Protein AF-A0A8T5NJE5-F1 (afdb_monomer_lite)

Radius of gyration: 17.44 Å; chains: 1; bounding box: 40×32×56 Å

Structure (mmCIF, N/CA/C/O backbone):
data_AF-A0A8T5NJE5-F1
#
_entry.id   AF-A0A8T5NJE5-F1
#
loop_
_atom_site.group_PDB
_atom_site.id
_atom_site.type_symbol
_atom_site.label_atom_id
_atom_site.label_alt_id
_atom_site.label_comp_id
_atom_site.label_asym_id
_atom_site.label_entity_id
_atom_site.label_seq_id
_atom_site.pdbx_PDB_ins_code
_atom_site.Cartn_x
_atom_site.Cartn_y
_atom_site.Cartn_z
_atom_site.occupancy
_atom_site.B_iso_or_equiv
_atom_site.auth_seq_id
_atom_site.auth_comp_id
_atom_site.auth_asym_id
_atom_site.auth_atom_id
_atom_site.pdbx_PDB_model_num
ATOM 1 N N . MET A 1 1 ? 8.986 -9.804 -37.892 1.00 60.66 1 MET A N 1
ATOM 2 C CA . MET A 1 1 ? 8.138 -10.144 -36.727 1.00 60.66 1 MET A CA 1
ATOM 3 C C . MET A 1 1 ? 8.388 -9.078 -35.670 1.00 60.66 1 MET A C 1
ATOM 5 O O . MET A 1 1 ? 9.552 -8.782 -35.444 1.00 60.66 1 MET A O 1
ATOM 9 N N . LYS A 1 2 ? 7.357 -8.430 -35.114 1.00 85.12 2 LYS A N 1
ATOM 10 C CA . LYS A 1 2 ? 7.538 -7.421 -34.053 1.00 85.12 2 LYS A CA 1
ATOM 11 C C . LYS A 1 2 ? 7.314 -8.102 -32.705 1.00 85.12 2 LYS A C 1
ATOM 13 O O . LYS A 1 2 ? 6.263 -8.704 -32.514 1.00 85.12 2 LYS A O 1
ATOM 18 N N . ILE A 1 3 ? 8.311 -8.051 -31.827 1.00 95.38 3 ILE A N 1
ATOM 19 C CA . ILE A 1 3 ? 8.238 -8.596 -30.466 1.00 95.38 3 ILE A CA 1
ATOM 20 C C . ILE A 1 3 ? 7.928 -7.442 -29.515 1.00 95.38 3 ILE A C 1
ATOM 22 O O . ILE A 1 3 ? 8.419 -6.329 -29.713 1.00 95.38 3 ILE A O 1
ATOM 26 N N . ALA A 1 4 ? 7.122 -7.716 -28.494 1.00 95.88 4 ALA A N 1
ATOM 27 C CA . ALA A 1 4 ? 6.912 -6.810 -27.378 1.00 95.88 4 ALA A CA 1
ATOM 28 C C . ALA A 1 4 ? 7.098 -7.546 -26.049 1.00 95.88 4 ALA A C 1
ATOM 30 O O . ALA A 1 4 ? 6.777 -8.731 -25.942 1.00 95.88 4 ALA A O 1
ATOM 31 N N . VAL A 1 5 ? 7.595 -6.827 -25.047 1.00 96.06 5 VAL A N 1
ATOM 32 C CA . VAL A 1 5 ? 7.694 -7.274 -23.658 1.00 96.06 5 VAL A CA 1
ATOM 33 C C . VAL A 1 5 ? 6.812 -6.367 -22.811 1.00 96.06 5 VAL A C 1
ATOM 35 O O . VAL A 1 5 ? 6.916 -5.142 -22.875 1.00 96.06 5 VAL A O 1
ATOM 38 N N . VAL A 1 6 ? 5.936 -6.985 -22.023 1.00 95.19 6 VAL A N 1
ATOM 39 C CA . VAL A 1 6 ? 5.091 -6.295 -21.049 1.00 95.19 6 VAL A CA 1
ATOM 40 C C . VAL A 1 6 ? 5.626 -6.629 -19.665 1.00 95.19 6 VAL A C 1
ATOM 42 O O . VAL A 1 6 ? 5.619 -7.791 -19.261 1.00 95.19 6 VAL A O 1
ATOM 45 N N . PHE A 1 7 ? 6.120 -5.620 -18.962 1.00 94.06 7 PHE A N 1
ATOM 46 C CA . PHE A 1 7 ? 6.599 -5.752 -17.597 1.00 94.06 7 PHE A CA 1
ATOM 47 C C . PHE A 1 7 ? 5.465 -5.487 -16.616 1.00 94.06 7 PHE A C 1
ATOM 49 O O . PHE A 1 7 ? 4.721 -4.522 -16.776 1.00 94.06 7 PHE A O 1
ATOM 56 N N . ASP A 1 8 ? 5.373 -6.298 -15.568 1.00 91.00 8 ASP A N 1
ATOM 57 C CA . ASP A 1 8 ? 4.693 -5.852 -14.355 1.00 91.00 8 ASP A CA 1
ATOM 58 C C . ASP A 1 8 ? 5.542 -4.765 -13.665 1.00 91.00 8 ASP A C 1
ATOM 60 O O . ASP A 1 8 ? 6.769 -4.734 -13.784 1.00 91.00 8 ASP A O 1
ATOM 64 N N . SER A 1 9 ? 4.906 -3.855 -12.937 1.00 88.06 9 SER A N 1
ATOM 65 C CA . SER A 1 9 ? 5.609 -2.833 -12.157 1.00 88.06 9 SER A CA 1
ATOM 66 C C . SER A 1 9 ? 6.235 -3.447 -10.899 1.00 88.06 9 SER A C 1
ATOM 68 O O . SER A 1 9 ? 7.463 -3.485 -10.734 1.00 88.06 9 SER A O 1
ATOM 70 N N . ALA A 1 10 ? 5.392 -3.972 -10.008 1.00 86.69 10 ALA A N 1
ATOM 71 C CA . ALA A 1 10 ? 5.797 -4.435 -8.689 1.00 86.69 10 ALA A CA 1
ATOM 72 C C . ALA A 1 10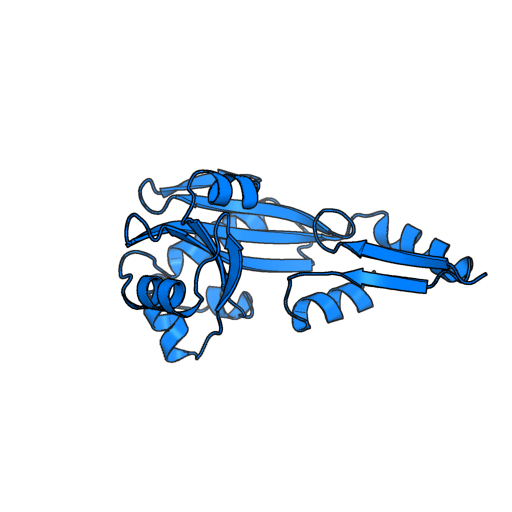 ? 6.471 -5.811 -8.759 1.00 86.69 10 ALA A C 1
ATOM 74 O O . ALA A 1 10 ? 5.957 -6.752 -9.342 1.00 86.69 10 ALA A O 1
ATOM 75 N N . GLY A 1 11 ? 7.638 -5.960 -8.135 1.00 85.06 11 GLY A N 1
ATOM 76 C CA . GLY A 1 11 ? 8.370 -7.231 -8.106 1.00 85.06 11 GLY A CA 1
ATOM 77 C C . GLY A 1 11 ? 9.134 -7.565 -9.391 1.00 85.06 11 GLY A C 1
ATOM 78 O O . GLY A 1 11 ? 9.978 -8.457 -9.349 1.00 85.06 11 GLY A O 1
ATOM 79 N N . THR A 1 12 ? 8.916 -6.823 -10.483 1.00 90.88 12 THR A N 1
ATOM 80 C CA . THR A 1 12 ? 9.663 -6.986 -11.742 1.00 90.88 12 THR A CA 1
ATOM 81 C C . THR A 1 12 ? 10.564 -5.781 -12.020 1.00 90.88 12 THR A C 1
ATOM 83 O O . THR A 1 12 ? 11.785 -5.924 -12.017 1.00 90.88 12 THR A O 1
ATOM 86 N N . LEU A 1 13 ? 10.001 -4.578 -12.195 1.00 92.12 13 LEU A N 1
ATOM 87 C CA . LEU A 1 13 ? 10.788 -3.344 -12.368 1.00 92.12 13 LEU A CA 1
ATOM 88 C C . LEU A 1 13 ? 11.180 -2.722 -11.025 1.00 92.12 13 LEU A C 1
ATOM 90 O O . LEU A 1 13 ? 12.270 -2.154 -10.887 1.00 92.12 13 LEU A O 1
ATOM 94 N N . LEU A 1 14 ? 10.300 -2.865 -10.031 1.00 90.31 14 LEU A N 1
ATOM 95 C CA . LEU A 1 14 ? 10.451 -2.317 -8.691 1.00 90.31 14 LEU A CA 1
ATOM 96 C C . LEU A 1 14 ? 10.646 -3.418 -7.646 1.00 90.31 14 LEU A C 1
ATOM 98 O O . LEU A 1 14 ? 9.821 -4.321 -7.499 1.00 90.31 14 LEU A O 1
ATOM 102 N N . ARG A 1 15 ? 11.696 -3.298 -6.834 1.00 91.25 15 ARG A N 1
ATOM 103 C CA . ARG A 1 15 ? 11.810 -4.033 -5.576 1.00 91.25 15 ARG A CA 1
ATOM 104 C C . ARG A 1 15 ? 10.917 -3.354 -4.548 1.00 91.25 15 ARG A C 1
ATOM 106 O O . ARG A 1 15 ? 11.168 -2.211 -4.165 1.00 91.25 15 ARG A O 1
ATOM 113 N N . MET A 1 16 ? 9.913 -4.083 -4.083 1.00 91.00 16 MET A N 1
ATOM 114 C CA . MET A 1 16 ? 8.944 -3.582 -3.115 1.00 91.00 16 MET A CA 1
ATOM 115 C C . MET A 1 16 ? 9.370 -3.933 -1.691 1.00 91.00 16 MET A C 1
ATOM 117 O O . MET A 1 16 ? 9.830 -5.042 -1.433 1.00 91.00 16 MET A O 1
ATOM 121 N N . HIS A 1 17 ? 9.169 -3.004 -0.768 1.00 94.06 17 HIS A N 1
ATOM 122 C CA . HIS A 1 17 ? 9.266 -3.216 0.666 1.00 94.06 17 HIS A CA 1
ATOM 123 C C . HIS A 1 17 ? 7.972 -2.727 1.311 1.00 94.06 17 HIS A C 1
ATOM 125 O O . HIS A 1 17 ? 7.585 -1.571 1.141 1.00 94.06 17 HIS A O 1
ATOM 131 N N . ARG A 1 18 ? 7.280 -3.622 2.013 1.00 94.94 18 ARG A N 1
ATOM 132 C CA . ARG A 1 18 ? 5.956 -3.353 2.577 1.00 94.94 18 ARG A CA 1
ATOM 133 C C . ARG A 1 18 ? 5.986 -3.514 4.079 1.00 94.94 18 ARG A C 1
ATOM 135 O O . ARG A 1 18 ? 6.497 -4.519 4.560 1.00 94.94 18 ARG A O 1
ATOM 142 N N . VAL A 1 19 ? 5.409 -2.562 4.793 1.00 97.62 19 VAL A N 1
ATOM 143 C CA . VAL A 1 19 ? 5.224 -2.647 6.240 1.00 97.62 19 VAL A CA 1
ATOM 144 C C . VAL A 1 19 ? 3.746 -2.478 6.532 1.00 97.62 19 VAL A C 1
ATOM 146 O O . VAL A 1 19 ? 3.137 -1.516 6.063 1.00 97.62 19 VAL A O 1
ATOM 149 N N . ALA A 1 20 ? 3.181 -3.407 7.293 1.00 98.12 20 ALA A N 1
ATOM 150 C CA . ALA A 1 20 ? 1.841 -3.281 7.843 1.00 98.12 20 ALA A CA 1
ATOM 151 C C . ALA A 1 20 ? 1.912 -3.085 9.358 1.00 98.12 20 ALA A C 1
ATOM 153 O O . ALA A 1 20 ? 2.839 -3.578 9.998 1.00 98.12 20 ALA A O 1
ATOM 154 N N . LYS A 1 21 ? 0.936 -2.384 9.926 1.00 98.31 21 LYS A N 1
ATOM 155 C CA . LYS A 1 21 ? 0.726 -2.292 11.372 1.00 98.31 21 LYS A CA 1
ATOM 156 C C . LYS A 1 21 ? -0.625 -2.906 11.695 1.00 98.31 21 LYS A C 1
ATOM 158 O O . LYS A 1 21 ? -1.616 -2.546 11.061 1.00 98.31 21 LYS A O 1
ATOM 163 N N . ASP A 1 22 ? -0.641 -3.835 12.641 1.00 97.62 22 ASP A N 1
ATOM 164 C CA . ASP A 1 22 ? -1.869 -4.376 13.215 1.00 97.62 22 ASP A CA 1
ATOM 165 C C . ASP A 1 22 ? -2.505 -3.305 14.103 1.00 97.62 22 ASP A C 1
ATOM 167 O O . ASP A 1 22 ? -1.882 -2.826 15.051 1.00 97.62 22 ASP A O 1
ATOM 171 N N . ILE A 1 23 ? -3.727 -2.890 13.779 1.00 97.69 23 ILE A N 1
ATOM 172 C CA . ILE A 1 23 ? -4.397 -1.799 14.497 1.00 97.69 23 ILE A CA 1
ATOM 173 C C . ILE A 1 23 ? -4.768 -2.211 15.921 1.00 97.69 23 ILE A C 1
ATOM 175 O O . ILE A 1 23 ? -4.757 -1.383 16.829 1.00 97.69 23 ILE A O 1
ATOM 179 N N . LYS A 1 24 ? -5.041 -3.498 16.147 1.00 95.12 24 LYS A N 1
ATOM 180 C CA . LYS A 1 24 ? -5.461 -3.991 17.456 1.00 95.12 24 LYS A CA 1
ATOM 181 C C . LYS A 1 24 ? -4.281 -4.162 18.405 1.00 95.12 24 LYS A C 1
ATOM 183 O O . LYS A 1 24 ? -4.411 -3.859 19.589 1.00 95.12 24 LYS A O 1
ATOM 188 N N . THR A 1 25 ? -3.158 -4.690 17.918 1.00 96.81 25 THR A N 1
ATOM 189 C CA . THR A 1 25 ? -1.987 -4.978 18.768 1.00 96.81 25 THR A CA 1
ATOM 190 C C . THR A 1 25 ? -0.925 -3.882 18.728 1.00 96.81 25 THR A C 1
ATOM 192 O O . THR A 1 25 ? -0.099 -3.801 19.634 1.00 96.81 25 THR A O 1
ATOM 195 N N . GLY A 1 26 ? -0.928 -3.038 17.694 1.00 96.75 26 GLY A N 1
ATOM 196 C CA . GLY A 1 26 ? 0.129 -2.066 17.422 1.00 96.75 26 GLY A CA 1
ATOM 197 C C . GLY A 1 26 ? 1.410 -2.684 16.850 1.00 96.75 26 GLY A C 1
ATOM 198 O O . GLY A 1 26 ? 2.388 -1.964 16.643 1.00 96.75 26 GLY A O 1
ATOM 199 N N . GLU A 1 27 ? 1.436 -3.995 16.594 1.00 97.88 27 GLU A N 1
ATOM 200 C CA . GLU A 1 27 ? 2.616 -4.691 16.082 1.00 97.88 27 GLU A CA 1
ATOM 201 C C . GLU A 1 27 ? 2.876 -4.378 14.606 1.00 97.88 27 GLU A C 1
ATOM 203 O O . GLU A 1 27 ? 1.957 -4.276 13.790 1.00 97.88 27 GLU A O 1
ATOM 208 N N . PHE A 1 28 ? 4.157 -4.284 14.246 1.00 98.00 28 PHE A N 1
ATOM 209 C CA . PHE A 1 28 ? 4.591 -4.076 12.868 1.00 98.00 28 PHE A CA 1
ATOM 210 C C . PHE A 1 28 ? 4.955 -5.402 12.209 1.00 98.00 28 PHE A C 1
ATOM 212 O O . PHE A 1 28 ? 5.799 -6.153 12.700 1.00 98.00 28 PHE A O 1
ATOM 219 N N . LEU A 1 29 ? 4.377 -5.638 11.039 1.00 97.19 29 LEU A N 1
ATOM 220 C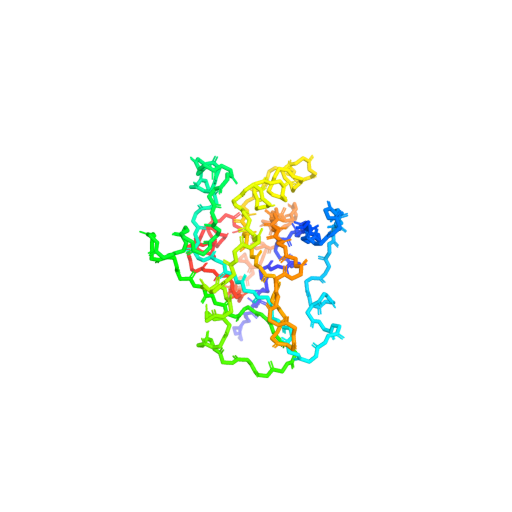 CA . LEU A 1 29 ? 4.709 -6.738 10.152 1.00 97.19 29 LEU A CA 1
ATOM 221 C C . LEU A 1 29 ? 5.596 -6.209 9.025 1.00 97.19 29 LEU A C 1
ATOM 223 O O . LEU A 1 29 ? 5.191 -5.342 8.247 1.00 97.19 29 LEU A O 1
ATOM 227 N N . ASP A 1 30 ? 6.815 -6.732 8.939 1.00 95.62 30 ASP A N 1
ATOM 228 C CA . ASP A 1 30 ? 7.822 -6.289 7.979 1.00 95.62 30 ASP A CA 1
ATOM 229 C C . ASP A 1 30 ? 7.863 -7.164 6.727 1.00 95.62 30 ASP A C 1
ATOM 231 O O . ASP A 1 30 ? 7.736 -8.384 6.798 1.00 95.62 30 ASP A O 1
ATOM 235 N N . ASN A 1 31 ? 8.103 -6.529 5.581 1.00 92.44 31 ASN A N 1
ATOM 236 C CA . ASN A 1 31 ? 8.199 -7.161 4.268 1.00 92.44 31 ASN A CA 1
ATOM 237 C C . ASN A 1 31 ? 6.998 -8.057 3.914 1.00 92.44 31 ASN A C 1
ATOM 239 O O . ASN A 1 31 ? 7.154 -9.144 3.357 1.00 92.44 31 ASN A O 1
ATOM 243 N N . VAL A 1 32 ? 5.795 -7.585 4.242 1.00 93.56 32 VAL A N 1
ATOM 244 C CA . VAL A 1 32 ? 4.562 -8.358 4.072 1.00 93.56 32 VAL A CA 1
ATOM 245 C C . VAL A 1 32 ? 4.188 -8.570 2.609 1.00 93.56 32 VAL A C 1
ATOM 247 O O . VAL A 1 32 ? 4.312 -7.681 1.760 1.00 93.56 32 VAL A O 1
ATOM 250 N N . VAL A 1 33 ? 3.624 -9.743 2.336 1.00 90.94 33 VAL A N 1
ATOM 251 C CA . VAL A 1 33 ? 2.910 -10.029 1.095 1.00 90.94 33 VAL A CA 1
ATOM 252 C C . VAL A 1 33 ? 1.442 -9.653 1.313 1.00 90.94 33 VAL A C 1
ATOM 254 O O . VAL A 1 33 ? 0.713 -10.323 2.040 1.00 90.94 33 VAL A O 1
ATOM 257 N N . SER A 1 34 ? 0.989 -8.547 0.718 1.00 88.19 34 SER A N 1
ATOM 258 C CA . SER A 1 34 ? -0.367 -8.022 0.955 1.00 88.19 34 SER A CA 1
ATOM 259 C C . SER A 1 34 ? -1.470 -9.008 0.559 1.00 88.19 34 SER A C 1
ATOM 261 O O . SER A 1 34 ? -2.498 -9.075 1.229 1.00 88.19 34 SER A O 1
ATOM 263 N N . THR A 1 35 ? -1.243 -9.819 -0.477 1.00 88.81 35 THR A N 1
ATOM 264 C CA . THR A 1 35 ? -2.173 -10.875 -0.901 1.00 88.81 35 THR A CA 1
ATOM 265 C C . THR A 1 35 ? -2.292 -12.006 0.117 1.00 88.81 35 THR A C 1
ATOM 267 O O . THR A 1 35 ? -3.362 -12.597 0.215 1.00 88.81 35 THR A O 1
ATOM 270 N N . GLU A 1 36 ? -1.262 -12.282 0.922 1.00 91.44 36 GLU A N 1
ATOM 271 C CA . GLU A 1 36 ? -1.370 -13.238 2.030 1.00 91.44 36 GLU A CA 1
ATOM 272 C C . GLU A 1 36 ? -2.235 -12.674 3.154 1.00 91.44 36 GLU A C 1
ATOM 274 O O . GLU A 1 36 ? -3.089 -13.385 3.676 1.00 91.44 36 GLU A O 1
ATOM 279 N N . LEU A 1 37 ? -2.071 -11.390 3.501 1.00 90.56 37 LEU A N 1
ATOM 280 C CA . LEU A 1 37 ? -2.899 -10.743 4.524 1.00 90.56 37 LEU A CA 1
ATOM 281 C C . LEU A 1 37 ? -4.378 -10.727 4.121 1.00 90.56 37 LEU A C 1
ATOM 283 O O . LEU A 1 37 ? -5.236 -11.106 4.916 1.00 90.56 37 LEU A O 1
ATOM 287 N N . VAL A 1 38 ? -4.662 -10.354 2.872 1.00 92.69 38 VAL A N 1
ATOM 288 C CA . VAL A 1 38 ? -6.016 -10.353 2.304 1.00 92.69 38 VAL A CA 1
ATOM 289 C C . VAL A 1 38 ? -6.556 -11.778 2.124 1.00 92.69 38 VAL A C 1
ATOM 291 O O . VAL A 1 38 ? -7.732 -12.030 2.358 1.00 92.69 38 VAL A O 1
ATOM 294 N N . GLY A 1 39 ? -5.708 -12.741 1.759 1.00 91.00 39 GLY A N 1
ATOM 295 C CA . GLY A 1 39 ? -6.108 -14.121 1.474 1.00 91.00 39 GLY A CA 1
ATOM 296 C C . GLY A 1 39 ? -6.570 -14.930 2.691 1.00 91.00 39 GLY A C 1
ATOM 297 O O . GLY A 1 39 ? -7.252 -15.946 2.516 1.00 91.00 39 GLY A O 1
ATOM 298 N N . LYS A 1 40 ? -6.251 -14.477 3.915 1.00 89.50 40 LYS A N 1
ATOM 299 C CA . LYS A 1 40 ? -6.622 -15.150 5.175 1.00 89.50 40 LYS A CA 1
ATOM 300 C C . LYS A 1 40 ? -8.132 -15.333 5.341 1.00 89.50 40 LYS A C 1
ATOM 302 O O . LYS A 1 40 ? -8.547 -16.317 5.951 1.00 89.50 40 LYS A O 1
ATOM 307 N N . LYS A 1 41 ? -8.948 -14.421 4.805 1.00 90.50 41 LYS A N 1
ATOM 308 C CA . LYS A 1 41 ? -10.414 -14.459 4.912 1.00 90.50 41 LYS A CA 1
ATOM 309 C C . LYS A 1 41 ? -11.083 -14.105 3.578 1.00 90.50 41 LYS A C 1
ATOM 311 O O . LYS A 1 41 ? -10.490 -13.398 2.766 1.00 90.50 41 LYS A O 1
ATOM 316 N N . PRO A 1 42 ? -12.300 -14.610 3.311 1.00 88.62 42 PRO A N 1
ATOM 317 C CA . PRO A 1 42 ? -12.985 -14.384 2.039 1.00 88.62 42 PRO A CA 1
ATOM 318 C C . PRO A 1 42 ? -13.360 -12.918 1.790 1.00 88.62 42 PRO A C 1
ATOM 320 O O . PRO A 1 42 ? -13.301 -12.498 0.633 1.00 88.62 42 PRO A O 1
ATOM 323 N N . TYR A 1 43 ? -13.700 -12.159 2.835 1.00 94.00 43 TYR A N 1
ATOM 324 C CA . TYR A 1 43 ? -14.203 -10.784 2.726 1.00 94.00 43 TYR A CA 1
ATOM 325 C C . TYR A 1 43 ? -13.212 -9.720 3.216 1.00 94.00 43 TYR A C 1
ATOM 327 O O . TYR A 1 43 ? -13.603 -8.621 3.614 1.00 94.00 43 TYR A O 1
ATOM 335 N N . CYS A 1 44 ? -11.915 -10.032 3.138 1.00 95.31 44 CYS A N 1
ATOM 336 C CA . CYS A 1 44 ? -10.869 -9.029 3.267 1.00 95.31 44 CYS A CA 1
ATOM 337 C C . CYS A 1 44 ? -10.564 -8.368 1.918 1.00 95.31 44 CYS A C 1
ATOM 339 O O . CYS A 1 44 ? -10.566 -9.023 0.868 1.00 95.31 44 CYS A O 1
ATOM 341 N N . ALA A 1 45 ? -10.228 -7.081 1.966 1.00 95.38 45 ALA A N 1
ATOM 342 C CA . ALA A 1 45 ? -9.753 -6.313 0.819 1.00 95.38 45 ALA A CA 1
ATOM 343 C C . ALA A 1 45 ? -8.581 -5.410 1.202 1.00 95.38 45 ALA A C 1
ATOM 345 O O . ALA A 1 45 ? -8.551 -4.843 2.292 1.00 95.38 45 ALA A O 1
ATOM 346 N N . LEU A 1 46 ? -7.648 -5.237 0.267 1.00 95.00 46 LEU A N 1
ATOM 347 C CA . LEU A 1 46 ? -6.689 -4.143 0.276 1.00 95.00 46 LEU A CA 1
ATOM 348 C C . LEU A 1 46 ? -7.306 -2.940 -0.435 1.00 95.00 46 LEU A C 1
ATOM 350 O O . LEU A 1 46 ? -7.615 -2.997 -1.625 1.00 95.00 46 LEU A O 1
ATOM 354 N N . MET A 1 47 ? -7.409 -1.845 0.299 1.00 93.38 47 MET A N 1
ATOM 355 C CA . MET A 1 47 ? -7.920 -0.563 -0.154 1.00 93.38 47 MET A CA 1
ATOM 356 C C . MET A 1 47 ? -6.743 0.392 -0.335 1.00 93.38 47 MET A C 1
ATOM 358 O O . MET A 1 47 ? -6.028 0.674 0.625 1.00 93.38 47 MET A O 1
ATOM 362 N N . VAL A 1 48 ? -6.515 0.882 -1.552 1.00 89.75 48 VAL A N 1
ATOM 363 C CA . VAL A 1 48 ? -5.418 1.816 -1.854 1.00 89.75 48 VAL A CA 1
ATOM 364 C C . VAL A 1 48 ? -5.963 3.232 -1.921 1.00 89.75 48 VAL A C 1
ATOM 366 O O . VAL A 1 48 ? -6.955 3.488 -2.601 1.00 89.75 48 VAL A O 1
ATOM 369 N N . MET A 1 49 ? -5.313 4.154 -1.210 1.00 88.88 49 MET A N 1
ATOM 370 C CA . MET A 1 49 ? -5.689 5.566 -1.211 1.00 88.88 49 MET A CA 1
ATOM 371 C C . MET A 1 49 ? -4.969 6.296 -2.344 1.00 88.88 49 MET A C 1
ATOM 373 O O . MET A 1 49 ? -3.736 6.322 -2.389 1.00 88.88 49 MET A O 1
ATOM 377 N N . GLN A 1 50 ? -5.728 6.949 -3.223 1.00 85.50 50 GLN A N 1
ATOM 378 C CA . GLN A 1 50 ? -5.191 7.710 -4.350 1.00 85.50 50 GLN A CA 1
ATOM 379 C C . GLN A 1 50 ? -4.738 9.105 -3.899 1.00 85.50 50 GLN A C 1
ATOM 381 O O . GLN A 1 50 ? -5.350 10.131 -4.199 1.00 85.50 50 GLN A O 1
ATOM 386 N N . VAL A 1 51 ? -3.652 9.145 -3.124 1.00 85.00 51 VAL A N 1
ATOM 387 C CA . VAL A 1 51 ? -3.140 10.362 -2.488 1.00 85.00 51 VAL A CA 1
ATOM 388 C C . VAL A 1 51 ? -1.630 10.491 -2.649 1.00 85.00 51 VAL A C 1
ATOM 390 O O . VAL A 1 51 ? -0.887 9.513 -2.654 1.00 85.00 51 VAL A O 1
ATOM 393 N N . ASP A 1 52 ? -1.163 11.733 -2.757 1.00 82.12 52 ASP A N 1
ATOM 394 C CA . ASP A 1 52 ? 0.257 12.028 -2.618 1.00 82.12 52 ASP A CA 1
ATOM 395 C C . ASP A 1 52 ? 0.679 11.807 -1.161 1.00 82.12 52 ASP A C 1
ATOM 397 O O . ASP A 1 52 ? 0.228 12.516 -0.256 1.00 82.12 52 ASP A O 1
ATOM 401 N N . SER A 1 53 ? 1.555 10.825 -0.943 1.00 79.31 53 SER A N 1
ATOM 402 C CA . SER A 1 53 ? 2.055 10.461 0.383 1.00 79.31 53 SER A CA 1
ATOM 403 C C . SER A 1 53 ? 2.688 11.635 1.147 1.00 79.31 53 SER A C 1
ATOM 405 O O . SER A 1 53 ? 2.653 11.648 2.375 1.00 79.31 53 SER A O 1
ATOM 407 N N . THR A 1 54 ? 3.206 12.666 0.468 1.00 81.06 54 THR A N 1
ATOM 408 C CA . THR A 1 54 ? 3.755 13.862 1.132 1.00 81.06 54 THR A CA 1
ATOM 409 C C . THR A 1 54 ? 2.695 14.639 1.915 1.00 81.06 54 THR A C 1
ATOM 411 O O . THR A 1 54 ? 2.996 15.168 2.985 1.00 81.06 54 THR A O 1
ATOM 414 N N . ARG A 1 55 ? 1.435 14.633 1.456 1.00 85.31 55 ARG A N 1
ATOM 415 C CA . ARG A 1 55 ? 0.314 15.288 2.150 1.00 85.31 55 ARG A CA 1
ATOM 416 C C . ARG A 1 55 ? 0.019 14.628 3.492 1.00 85.31 55 ARG A C 1
ATOM 418 O O . ARG A 1 55 ? -0.282 15.326 4.454 1.00 85.31 55 ARG A O 1
ATOM 425 N N . LEU A 1 56 ? 0.164 13.305 3.568 1.00 88.94 56 LEU A N 1
ATOM 426 C CA . LEU A 1 56 ? -0.124 12.527 4.777 1.00 88.94 56 LEU A CA 1
ATOM 427 C C . LEU A 1 56 ? 0.820 12.881 5.924 1.00 88.94 56 LEU A C 1
ATOM 429 O O . LEU A 1 56 ? 0.401 12.941 7.073 1.00 88.94 56 LEU A O 1
ATOM 433 N N . VAL A 1 57 ? 2.085 13.178 5.614 1.00 87.06 57 VAL A N 1
ATOM 434 C CA . VAL A 1 57 ? 3.094 13.558 6.618 1.00 87.06 57 VAL A CA 1
ATOM 435 C C . VAL A 1 57 ? 2.740 14.880 7.306 1.00 87.06 57 VAL A C 1
ATOM 437 O O . VAL A 1 57 ? 3.082 15.077 8.465 1.00 87.06 57 VAL A O 1
ATOM 440 N N . SER A 1 58 ? 2.047 15.782 6.605 1.00 88.06 58 SER A N 1
ATOM 441 C CA . SER A 1 58 ? 1.659 17.098 7.133 1.00 88.06 58 SER A CA 1
ATOM 442 C C . SER A 1 58 ? 0.338 17.107 7.909 1.00 88.06 58 SER A C 1
ATOM 444 O O . SER A 1 58 ? -0.020 18.127 8.496 1.00 88.06 58 SER A O 1
ATOM 446 N N . CYS A 1 59 ? -0.411 16.002 7.898 1.00 94.00 59 CYS A N 1
ATOM 447 C CA . CYS A 1 59 ? -1.705 15.923 8.566 1.00 94.00 59 CYS A CA 1
ATOM 448 C C . CYS A 1 59 ? -1.558 15.742 10.089 1.00 94.00 59 CYS A C 1
ATOM 450 O O . CYS A 1 59 ? -0.605 15.093 10.531 1.00 94.00 59 CYS A O 1
ATOM 452 N N . PRO A 1 60 ? -2.510 16.261 10.895 1.00 96.38 60 PRO A N 1
ATOM 453 C CA . PRO A 1 60 ? -2.528 16.028 12.337 1.00 96.38 60 PRO A CA 1
ATOM 454 C C . PRO A 1 60 ? -2.541 14.520 12.649 1.00 96.38 60 PRO A C 1
ATOM 456 O O . PRO A 1 60 ? -3.383 13.815 12.085 1.00 96.38 60 PRO A O 1
ATOM 459 N N . PRO A 1 61 ? -1.641 14.004 13.508 1.00 96.81 61 PRO A N 1
ATOM 460 C CA . PRO A 1 61 ? -1.536 12.566 13.777 1.00 96.81 61 PRO A CA 1
ATOM 461 C C . PRO A 1 61 ? -2.802 11.953 14.400 1.00 96.81 61 PRO A C 1
ATOM 463 O O . PRO A 1 61 ? -3.104 10.785 14.172 1.00 96.81 61 PRO A O 1
ATOM 466 N N . ASP A 1 62 ? -3.562 12.743 15.154 1.00 96.62 62 ASP A N 1
ATOM 467 C CA . ASP A 1 62 ? -4.825 12.378 15.805 1.00 96.62 62 ASP A CA 1
ATOM 468 C C . ASP A 1 62 ? -6.047 12.463 14.872 1.00 96.62 62 ASP A C 1
ATOM 470 O O . ASP A 1 62 ? -7.163 12.108 15.257 1.00 96.62 62 ASP A O 1
ATOM 474 N N . MET A 1 63 ? -5.861 12.913 13.627 1.00 96.50 63 MET A N 1
ATOM 475 C CA . MET A 1 63 ? -6.927 12.964 12.634 1.00 96.50 63 MET A CA 1
ATOM 476 C C . MET A 1 63 ? -7.362 11.550 12.241 1.00 96.50 63 MET A C 1
ATOM 478 O O . MET A 1 63 ? -6.537 10.722 11.864 1.00 96.50 63 MET A O 1
ATOM 482 N N . LYS A 1 64 ? -8.671 11.288 12.230 1.00 96.88 64 LYS A N 1
ATOM 483 C CA . LYS A 1 64 ? -9.215 10.031 11.702 1.00 96.88 64 LYS A CA 1
ATOM 484 C C . LYS A 1 64 ? -8.982 9.923 10.199 1.00 96.88 64 LYS A C 1
ATOM 486 O O . LYS A 1 64 ? -9.174 10.891 9.457 1.00 96.88 64 LYS A O 1
ATOM 491 N N . ILE A 1 65 ? -8.655 8.720 9.733 1.00 95.31 65 ILE A N 1
ATOM 492 C CA . ILE A 1 65 ? -8.508 8.440 8.297 1.00 95.31 65 ILE A CA 1
ATOM 493 C C . ILE A 1 65 ? -9.812 8.730 7.541 1.00 95.31 65 ILE A C 1
ATOM 495 O O . ILE A 1 65 ? -9.785 9.361 6.484 1.00 95.31 65 ILE A O 1
ATOM 499 N N . SER A 1 66 ? -10.955 8.349 8.113 1.00 95.25 66 SER A N 1
ATOM 500 C CA . SER A 1 66 ? -12.288 8.601 7.554 1.00 95.25 66 SER A CA 1
ATOM 501 C C . SER A 1 66 ? -12.570 10.095 7.346 1.00 95.25 66 SER A C 1
ATOM 503 O O . SER A 1 66 ? -13.028 10.505 6.275 1.00 95.25 66 SER A O 1
ATOM 505 N N . ASP A 1 67 ? -12.207 10.937 8.318 1.00 95.19 67 ASP A N 1
ATOM 506 C CA . ASP A 1 67 ? -12.309 12.395 8.196 1.00 95.19 67 ASP A CA 1
ATOM 507 C C . ASP A 1 67 ? -11.368 12.946 7.122 1.00 95.19 67 ASP A C 1
ATOM 509 O O . ASP A 1 67 ? -11.740 13.863 6.386 1.00 95.19 67 ASP A O 1
ATOM 513 N N . PHE A 1 68 ? -10.148 12.408 7.023 1.00 93.75 68 PHE A N 1
ATOM 514 C CA . PHE A 1 68 ? -9.179 12.827 6.012 1.00 93.75 68 PHE A CA 1
ATOM 515 C C . PHE A 1 68 ? -9.697 12.552 4.601 1.00 93.75 68 PHE A C 1
ATOM 517 O O . PHE A 1 68 ? -9.684 13.457 3.763 1.00 93.75 68 PHE A O 1
ATOM 524 N N . ILE A 1 69 ? -10.203 11.341 4.364 1.00 92.19 69 ILE A N 1
ATOM 525 C CA . ILE A 1 69 ? -10.784 10.925 3.085 1.00 92.19 69 ILE A CA 1
ATOM 526 C C . ILE A 1 69 ? -11.937 11.851 2.703 1.00 92.19 69 ILE A C 1
ATOM 528 O O . ILE A 1 69 ? -11.917 12.443 1.622 1.00 92.19 69 ILE A O 1
ATOM 532 N N . ARG A 1 70 ? -12.897 12.046 3.617 1.00 92.06 70 ARG A N 1
ATOM 533 C CA . ARG A 1 70 ? -14.103 12.847 3.377 1.00 92.06 70 ARG A CA 1
ATOM 534 C C . ARG A 1 70 ? -13.783 14.313 3.098 1.00 92.06 70 ARG A C 1
ATOM 536 O O . ARG A 1 70 ? -14.268 14.872 2.120 1.00 92.06 70 ARG A O 1
ATOM 543 N N . LYS A 1 71 ? -12.953 14.943 3.937 1.00 92.69 71 LYS A N 1
ATOM 544 C CA . LYS A 1 71 ? -12.622 16.377 3.823 1.00 92.69 71 LYS A CA 1
ATOM 545 C C . LYS A 1 71 ? -11.815 16.702 2.569 1.00 92.69 71 LYS A C 1
ATOM 547 O O . LYS A 1 71 ? -11.902 17.820 2.074 1.00 92.69 71 LYS A O 1
ATOM 552 N N . ASN A 1 72 ? -11.019 15.753 2.077 1.00 89.69 72 ASN A N 1
ATOM 553 C CA . ASN A 1 72 ? -10.121 15.972 0.944 1.00 89.69 72 ASN A CA 1
ATOM 554 C C . ASN A 1 72 ? -10.605 15.324 -0.362 1.00 89.69 72 ASN A C 1
ATOM 556 O O . ASN A 1 72 ? -9.901 15.443 -1.363 1.00 89.69 72 ASN A O 1
ATOM 560 N N . GLY A 1 73 ? -11.758 14.644 -0.358 1.00 89.38 73 GLY A N 1
ATOM 561 C CA . GLY A 1 73 ? -12.283 13.936 -1.528 1.00 89.38 73 GLY A CA 1
ATOM 562 C C . GLY A 1 73 ? -11.309 12.885 -2.063 1.00 89.38 73 GLY A C 1
ATOM 563 O O . GLY A 1 73 ? -11.097 12.809 -3.271 1.00 89.38 73 GLY A O 1
ATOM 564 N N . ILE A 1 74 ? -10.647 12.142 -1.169 1.00 89.50 7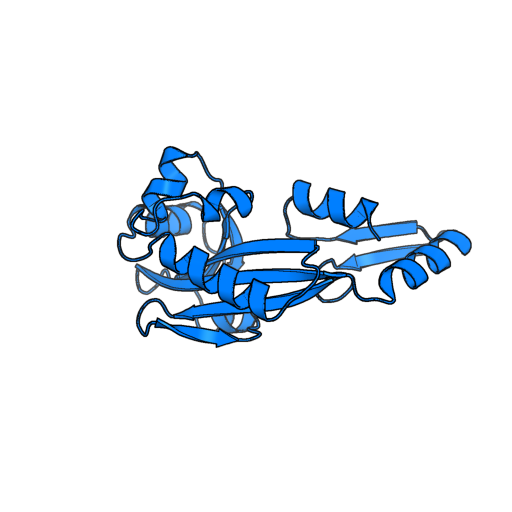4 ILE A N 1
ATOM 565 C CA . ILE A 1 74 ? -9.658 11.133 -1.570 1.00 89.50 74 ILE A CA 1
ATOM 566 C C . ILE A 1 74 ? -10.386 9.929 -2.154 1.00 89.50 74 ILE A C 1
ATOM 568 O O . ILE A 1 74 ? -11.207 9.318 -1.474 1.00 89.50 74 ILE A O 1
ATOM 572 N N . ASP A 1 75 ? -10.054 9.567 -3.391 1.00 87.94 75 ASP A N 1
ATOM 573 C CA . ASP A 1 75 ? -10.553 8.328 -3.976 1.00 87.94 75 ASP A CA 1
ATOM 574 C C . ASP A 1 75 ? -9.812 7.113 -3.405 1.00 87.94 75 ASP A C 1
ATOM 576 O O . ASP A 1 75 ? -8.612 7.162 -3.104 1.00 87.94 75 ASP A O 1
ATOM 580 N N . ILE A 1 76 ? -10.551 6.019 -3.249 1.00 88.12 76 ILE A N 1
ATOM 581 C CA . ILE A 1 76 ? -10.054 4.753 -2.717 1.00 88.12 76 ILE A CA 1
ATOM 582 C C . ILE A 1 76 ? -10.500 3.634 -3.642 1.00 88.12 76 ILE A C 1
ATOM 584 O O . ILE A 1 76 ? -11.669 3.544 -4.025 1.00 88.12 76 ILE A O 1
ATOM 588 N N . GLU A 1 77 ? -9.572 2.750 -3.973 1.00 88.06 77 GLU A N 1
ATOM 589 C CA . GLU A 1 77 ? -9.817 1.634 -4.877 1.00 88.06 77 GLU A CA 1
ATOM 590 C C . GLU A 1 77 ? -9.563 0.298 -4.186 1.00 88.06 77 GLU A C 1
ATOM 592 O O . GLU A 1 77 ? -8.670 0.169 -3.345 1.00 88.06 77 GLU A O 1
ATOM 597 N N . VAL A 1 78 ? -10.358 -0.708 -4.557 1.00 89.19 78 VAL A N 1
ATOM 598 C CA . VAL A 1 78 ? -10.126 -2.097 -4.156 1.00 89.19 78 VAL A CA 1
ATOM 599 C C . VAL A 1 78 ? -8.981 -2.626 -5.016 1.00 89.19 78 VAL A C 1
ATOM 601 O O . VAL A 1 78 ? -9.175 -2.932 -6.189 1.00 89.19 78 VAL A O 1
ATOM 604 N N . ALA A 1 79 ? -7.781 -2.711 -4.446 1.00 86.69 79 ALA A N 1
ATOM 605 C CA . ALA A 1 79 ? -6.597 -3.174 -5.166 1.00 86.69 79 ALA A CA 1
ATOM 606 C C . ALA A 1 79 ? -6.539 -4.701 -5.254 1.00 86.69 79 ALA A C 1
ATOM 608 O O . ALA A 1 79 ? -6.160 -5.258 -6.282 1.00 86.69 79 ALA A O 1
ATOM 609 N N . CYS A 1 80 ? -6.915 -5.394 -4.179 1.00 86.94 80 CYS A N 1
ATOM 610 C CA . CYS A 1 80 ? -7.081 -6.839 -4.212 1.00 86.94 80 CYS A CA 1
ATOM 611 C C . CYS A 1 80 ? -8.072 -7.315 -3.153 1.00 86.94 80 CYS A C 1
ATOM 613 O O . CYS A 1 80 ? -8.163 -6.761 -2.060 1.00 86.94 80 CYS A O 1
ATOM 615 N N . SER A 1 81 ? -8.795 -8.377 -3.480 1.00 91.44 81 SER A N 1
ATOM 616 C CA . SER A 1 81 ? -9.693 -9.084 -2.576 1.00 91.44 81 SER A CA 1
ATOM 617 C C . SER A 1 81 ? -9.763 -10.549 -2.992 1.00 91.44 81 SER A C 1
ATOM 619 O O . SER A 1 81 ? -9.532 -10.886 -4.156 1.00 91.44 81 SER A O 1
ATOM 621 N N . ARG A 1 82 ? -10.053 -11.443 -2.043 1.00 89.00 82 ARG A N 1
ATOM 622 C CA . ARG A 1 82 ? -10.231 -12.870 -2.356 1.00 89.00 82 ARG A CA 1
ATOM 623 C C . ARG A 1 82 ? -11.585 -13.140 -3.009 1.00 89.00 82 ARG A C 1
ATOM 625 O O . ARG A 1 82 ? -11.668 -13.917 -3.955 1.00 89.00 82 ARG A O 1
ATOM 632 N N . SER A 1 83 ? -12.630 -12.508 -2.489 1.00 90.38 83 SER A N 1
ATOM 633 C CA . SER A 1 83 ? -13.976 -12.537 -3.064 1.00 90.38 83 SER A CA 1
ATOM 634 C C . SER A 1 83 ? -14.293 -11.187 -3.689 1.00 90.38 83 SER A C 1
ATOM 636 O O . SER A 1 83 ? -13.643 -10.185 -3.383 1.00 90.38 83 SER A O 1
ATOM 638 N N . ARG A 1 84 ? -15.303 -11.136 -4.559 1.00 89.06 84 ARG A N 1
ATOM 639 C CA . ARG A 1 84 ? -15.802 -9.859 -5.070 1.00 89.06 84 ARG A CA 1
ATOM 640 C C . ARG A 1 84 ? -16.323 -9.026 -3.897 1.00 89.06 84 ARG A C 1
ATOM 642 O O . ARG A 1 84 ? -17.213 -9.470 -3.180 1.00 89.06 84 ARG A O 1
ATOM 649 N N . ILE A 1 85 ? -15.749 -7.841 -3.726 1.00 90.31 85 ILE A N 1
ATOM 650 C CA . ILE A 1 85 ? -16.169 -6.852 -2.737 1.00 90.31 85 ILE A CA 1
ATOM 651 C C . ILE A 1 85 ? -16.662 -5.630 -3.499 1.00 90.31 85 ILE A C 1
ATOM 653 O O . ILE A 1 85 ? -15.953 -5.094 -4.351 1.00 90.31 85 ILE A O 1
ATOM 657 N N . GLU A 1 86 ? -17.886 -5.203 -3.204 1.00 91.31 86 GLU A N 1
ATOM 658 C CA . GLU A 1 86 ? -18.432 -3.983 -3.781 1.00 91.31 86 GLU A CA 1
ATOM 659 C C . GLU A 1 86 ? -17.755 -2.768 -3.143 1.00 91.31 86 GLU A C 1
ATOM 661 O O . GLU A 1 86 ? -17.688 -2.634 -1.917 1.00 91.31 86 GLU A O 1
ATOM 666 N N . LYS A 1 87 ? -17.272 -1.845 -3.984 1.00 90.12 87 LYS A N 1
ATOM 667 C CA . LYS A 1 87 ? -16.594 -0.618 -3.532 1.00 90.12 87 LYS A CA 1
ATOM 668 C C . LYS A 1 87 ? -17.459 0.172 -2.543 1.00 90.12 87 LYS A C 1
ATOM 670 O O . LYS A 1 87 ? -16.927 0.760 -1.609 1.00 90.12 87 LYS A O 1
ATOM 675 N N . THR A 1 88 ? -18.781 0.158 -2.709 1.00 92.62 88 THR A N 1
ATOM 676 C CA . THR A 1 88 ? -19.717 0.853 -1.816 1.00 92.62 88 THR A CA 1
ATOM 677 C C . THR A 1 88 ? -19.689 0.323 -0.388 1.00 92.62 88 THR A C 1
ATOM 679 O O . THR A 1 88 ? -19.804 1.113 0.541 1.00 92.62 88 THR A O 1
ATOM 682 N N . ASP A 1 89 ? -19.527 -0.985 -0.193 1.00 93.62 89 ASP A N 1
ATOM 683 C CA . ASP A 1 89 ? -19.540 -1.581 1.146 1.00 93.62 89 ASP A CA 1
ATOM 684 C C . ASP A 1 89 ? -18.196 -1.367 1.844 1.00 93.62 89 ASP A C 1
ATOM 686 O O . ASP A 1 89 ? -18.155 -0.986 3.012 1.00 93.62 89 ASP A O 1
ATOM 690 N N . ALA A 1 90 ? -17.101 -1.471 1.086 1.00 92.56 90 ALA A N 1
ATOM 691 C CA . ALA A 1 90 ? -15.771 -1.108 1.561 1.00 92.56 90 ALA A CA 1
ATOM 692 C C . ALA A 1 90 ? -15.686 0.363 2.006 1.00 92.56 90 ALA A C 1
ATOM 694 O O . ALA A 1 90 ? -15.122 0.664 3.058 1.00 92.56 90 ALA A O 1
ATOM 695 N N . LEU A 1 91 ? -16.265 1.281 1.223 1.00 92.88 91 LEU A N 1
ATOM 696 C CA . LEU A 1 91 ? -16.290 2.704 1.563 1.00 92.88 91 LEU A CA 1
ATOM 697 C C . LEU A 1 91 ? -17.134 2.980 2.808 1.00 92.88 91 LEU A C 1
ATOM 699 O O . LEU A 1 91 ? -16.673 3.720 3.670 1.00 92.88 91 LEU A O 1
ATOM 703 N N . LYS A 1 92 ? -18.311 2.355 2.952 1.00 94.62 92 LYS A N 1
ATOM 704 C CA . LYS A 1 92 ? -19.143 2.502 4.160 1.00 94.62 92 LYS A CA 1
ATOM 705 C C . LYS A 1 92 ? -18.399 2.076 5.426 1.00 94.62 92 LYS A C 1
ATOM 707 O O . LYS A 1 92 ? -18.442 2.806 6.413 1.00 94.62 92 LYS A O 1
ATOM 712 N N . LEU A 1 93 ? -17.702 0.936 5.394 1.00 95.88 93 LEU A N 1
ATOM 713 C CA . LEU A 1 93 ? -16.883 0.475 6.522 1.00 95.88 93 LEU A CA 1
ATOM 714 C C . LEU A 1 93 ? -15.817 1.518 6.875 1.00 95.88 93 LEU A C 1
ATOM 716 O O . LEU A 1 93 ? -15.686 1.911 8.033 1.00 95.88 93 LEU A O 1
ATOM 720 N N . ILE A 1 94 ? -15.082 2.020 5.875 1.00 94.88 94 ILE A N 1
ATOM 721 C CA . ILE A 1 94 ? -14.041 3.032 6.099 1.00 94.88 94 ILE A CA 1
ATOM 722 C C . ILE A 1 94 ? -14.640 4.332 6.646 1.00 94.88 94 ILE A C 1
ATOM 724 O O . ILE A 1 94 ? -14.078 4.917 7.566 1.00 94.88 94 ILE A O 1
ATOM 728 N N . GLU A 1 95 ? -15.771 4.792 6.112 1.00 92.94 95 GLU A N 1
ATOM 729 C CA . GLU A 1 95 ? -16.433 6.031 6.533 1.00 92.94 95 GLU A CA 1
ATOM 730 C C . GLU A 1 95 ? -16.960 5.977 7.969 1.00 92.94 95 GLU A C 1
ATOM 732 O O . GLU A 1 95 ? -16.921 6.999 8.663 1.00 92.94 95 GLU A O 1
ATOM 737 N N . ASN A 1 96 ? -17.428 4.805 8.405 1.00 93.38 96 ASN A N 1
ATOM 738 C CA . ASN A 1 96 ? -17.936 4.570 9.755 1.00 93.38 96 ASN A CA 1
ATOM 739 C C . ASN A 1 96 ? -16.823 4.270 10.768 1.00 93.38 96 ASN A C 1
ATOM 741 O O . ASN A 1 96 ? -17.052 4.381 11.973 1.00 93.38 96 ASN A O 1
ATOM 745 N N . ASN A 1 97 ? -15.617 3.922 10.309 1.00 93.06 97 ASN A N 1
ATOM 746 C CA . ASN A 1 97 ? -14.512 3.612 11.202 1.00 93.06 97 ASN A CA 1
ATOM 747 C C . ASN A 1 97 ? -14.027 4.854 11.971 1.00 93.06 97 ASN A C 1
ATOM 749 O O . ASN A 1 97 ? -13.809 5.941 11.418 1.00 93.06 97 ASN A O 1
ATOM 753 N N . THR A 1 98 ? -13.816 4.664 13.274 1.00 90.25 98 THR A N 1
ATOM 754 C CA . THR A 1 98 ? -13.321 5.701 14.188 1.00 90.25 98 THR A CA 1
ATOM 755 C C . THR A 1 98 ? -12.005 5.355 14.872 1.00 90.25 98 THR A C 1
ATOM 757 O O . THR A 1 98 ? -11.523 6.176 15.649 1.00 90.25 98 THR A O 1
ATOM 760 N N . GLU A 1 99 ? -11.467 4.161 14.628 1.00 93.19 99 GLU A N 1
ATOM 761 C CA . GLU A 1 99 ? -10.313 3.612 15.347 1.00 93.19 99 GLU A CA 1
ATOM 762 C C . GLU A 1 99 ? -8.986 3.956 14.669 1.00 93.19 99 GLU A C 1
ATOM 764 O O . GLU A 1 99 ? -8.000 4.189 15.359 1.00 93.19 99 GLU A O 1
ATOM 769 N N . VAL A 1 100 ? -8.959 4.023 13.333 1.00 96.81 100 VAL A N 1
ATOM 770 C CA . VAL A 1 100 ? -7.716 4.245 12.586 1.00 96.81 100 VAL A CA 1
ATOM 771 C C . VAL A 1 100 ? -7.409 5.734 12.451 1.00 96.81 100 VAL A C 1
ATOM 773 O O . VAL A 1 100 ? -8.210 6.524 11.928 1.00 96.81 100 VAL A O 1
ATOM 776 N N . LEU A 1 101 ? -6.205 6.106 12.877 1.00 97.56 101 LEU A N 1
ATOM 777 C CA . LEU A 1 101 ? -5.710 7.474 12.891 1.00 97.56 101 LEU A CA 1
ATOM 778 C C . LEU A 1 101 ? -4.652 7.701 11.808 1.00 97.56 101 LEU A C 1
ATOM 780 O O . LEU A 1 101 ? -4.015 6.783 11.291 1.00 97.56 101 LEU A O 1
ATOM 784 N N . MET A 1 102 ? -4.427 8.969 11.478 1.00 97.12 102 MET A N 1
ATOM 785 C CA . MET A 1 102 ? -3.373 9.387 10.559 1.00 97.12 102 MET A CA 1
ATOM 786 C C . MET A 1 102 ? -1.987 8.956 11.055 1.00 97.12 102 MET A C 1
ATOM 788 O O . MET A 1 102 ? -1.143 8.571 10.244 1.00 97.12 102 MET A O 1
ATOM 792 N N . ASN A 1 103 ? -1.768 8.956 12.374 1.00 97.75 103 ASN A N 1
ATOM 793 C CA . ASN A 1 103 ? -0.531 8.470 12.977 1.00 97.75 103 ASN A CA 1
ATOM 794 C C . ASN A 1 103 ? -0.213 7.022 12.565 1.00 97.75 103 ASN A C 1
ATOM 796 O O . ASN A 1 103 ? 0.942 6.714 12.290 1.00 97.75 103 ASN A O 1
ATOM 800 N N . ASP A 1 104 ? -1.218 6.149 12.436 1.00 98.00 104 ASP A N 1
ATOM 801 C CA . ASP A 1 104 ? -1.000 4.752 12.044 1.00 98.00 104 ASP A CA 1
ATOM 802 C C . ASP A 1 104 ? -0.387 4.654 10.640 1.00 98.00 104 ASP A C 1
ATOM 804 O O . ASP A 1 104 ? 0.565 3.899 10.424 1.00 98.00 104 ASP A O 1
ATOM 808 N N . LEU A 1 105 ? -0.868 5.472 9.692 1.00 96.81 105 LEU A N 1
ATOM 809 C CA . LEU A 1 105 ? -0.267 5.589 8.359 1.00 96.81 105 LEU A CA 1
ATOM 810 C C . LEU A 1 105 ? 1.137 6.198 8.413 1.00 96.81 105 LEU A C 1
ATOM 812 O O . LEU A 1 105 ? 2.056 5.704 7.755 1.00 96.81 105 LEU A O 1
ATOM 816 N N . GLN A 1 106 ? 1.318 7.269 9.184 1.00 97.31 106 GLN A N 1
ATOM 817 C CA . GLN A 1 106 ? 2.605 7.956 9.303 1.00 97.31 106 GLN A CA 1
ATOM 818 C C . GLN A 1 106 ? 3.690 7.031 9.876 1.00 97.31 106 GLN A C 1
ATOM 820 O O . GLN A 1 106 ? 4.829 7.047 9.401 1.00 97.31 106 GLN A O 1
ATOM 825 N N . GLU A 1 107 ? 3.338 6.168 10.828 1.00 97.50 107 GLU A N 1
ATOM 826 C CA . GLU A 1 107 ? 4.244 5.188 11.420 1.00 97.50 107 GLU A CA 1
ATOM 827 C C . GLU A 1 107 ? 4.693 4.118 10.418 1.00 97.50 107 GLU A C 1
ATOM 829 O O . GLU A 1 107 ? 5.897 3.871 10.286 1.00 97.50 107 GLU A O 1
ATOM 834 N N . VAL A 1 108 ? 3.773 3.515 9.651 1.00 97.31 108 VAL A N 1
ATOM 835 C CA . VAL A 1 108 ? 4.168 2.540 8.615 1.00 97.31 108 VAL A CA 1
ATOM 836 C C . VAL A 1 108 ? 4.976 3.201 7.495 1.00 97.31 108 VAL A C 1
ATOM 838 O O . VAL A 1 108 ? 5.921 2.601 6.980 1.00 97.31 108 VAL A O 1
ATO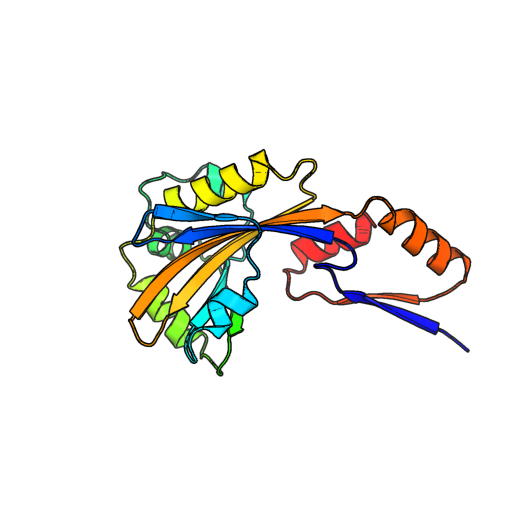M 841 N N . MET A 1 109 ? 4.691 4.463 7.156 1.00 95.88 109 MET A N 1
ATOM 842 C CA . MET A 1 109 ? 5.510 5.240 6.220 1.00 95.88 109 MET A CA 1
ATOM 843 C C . MET A 1 109 ? 6.928 5.474 6.750 1.00 95.88 109 MET A C 1
ATOM 845 O O . MET A 1 109 ? 7.899 5.330 6.002 1.00 95.88 109 MET A O 1
ATOM 849 N N . ALA A 1 110 ? 7.071 5.819 8.030 1.00 95.19 110 ALA A N 1
ATOM 850 C CA . ALA A 1 110 ? 8.374 5.991 8.664 1.00 95.19 110 ALA A CA 1
ATOM 851 C C . ALA A 1 110 ? 9.163 4.671 8.698 1.00 95.19 110 ALA A C 1
ATOM 853 O O . ALA A 1 110 ? 10.356 4.655 8.378 1.00 95.19 110 ALA A O 1
ATOM 854 N N . ALA A 1 111 ? 8.495 3.557 9.009 1.00 96.06 111 ALA A N 1
ATOM 855 C CA . ALA A 1 111 ? 9.098 2.228 9.011 1.00 96.06 111 ALA A CA 1
ATOM 856 C C . ALA A 1 111 ? 9.640 1.837 7.624 1.00 96.06 111 ALA A C 1
ATOM 858 O O . ALA A 1 111 ? 10.793 1.408 7.514 1.00 96.06 111 ALA A O 1
ATOM 859 N N . VAL A 1 112 ? 8.865 2.077 6.559 1.00 95.56 112 VAL A N 1
ATOM 860 C CA . VAL A 1 112 ? 9.304 1.848 5.174 1.00 95.56 112 VAL A CA 1
ATOM 861 C C . VAL A 1 112 ? 10.517 2.716 4.826 1.00 95.56 112 VAL A C 1
ATOM 863 O O . VAL A 1 112 ? 11.519 2.189 4.339 1.00 95.56 112 VAL A O 1
ATOM 866 N N . LYS A 1 113 ? 10.476 4.025 5.116 1.00 93.25 113 LYS A N 1
ATOM 867 C CA . LYS A 1 113 ? 11.588 4.962 4.845 1.00 93.25 113 LYS A CA 1
ATOM 868 C C . LYS A 1 113 ? 12.890 4.571 5.543 1.00 93.25 113 LYS A C 1
ATOM 870 O O . LYS A 1 113 ? 13.970 4.801 5.008 1.00 93.25 113 LYS A O 1
ATOM 875 N N . LYS A 1 114 ? 12.808 3.964 6.729 1.00 92.81 114 LYS A N 1
ATOM 876 C CA . LYS A 1 114 ? 13.987 3.519 7.484 1.00 92.81 114 LYS A CA 1
ATOM 877 C C . LYS A 1 114 ? 14.738 2.378 6.788 1.00 92.81 114 LYS A C 1
ATOM 879 O O . LYS A 1 114 ? 15.958 2.287 6.920 1.00 92.81 114 LYS A O 1
ATOM 884 N N . LYS A 1 115 ? 14.026 1.503 6.071 1.00 88.69 115 LYS A N 1
ATOM 885 C CA . LYS A 1 115 ? 14.578 0.273 5.474 1.00 88.69 115 LYS A CA 1
ATOM 886 C C . LYS A 1 115 ? 14.764 0.348 3.961 1.00 88.69 115 LYS A C 1
ATOM 888 O O . LYS A 1 115 ? 15.687 -0.270 3.432 1.00 88.69 115 LYS A O 1
ATOM 893 N N . CYS A 1 116 ? 13.932 1.115 3.264 1.00 85.88 116 CYS A N 1
ATOM 894 C CA . CYS A 1 116 ? 14.055 1.347 1.833 1.00 85.88 116 CYS A CA 1
ATOM 895 C C . CYS A 1 116 ? 14.671 2.729 1.594 1.00 85.88 116 CYS A C 1
ATOM 897 O O . CYS A 1 116 ? 14.030 3.749 1.822 1.00 85.88 116 CYS A O 1
ATOM 899 N N . ARG A 1 117 ? 15.927 2.759 1.138 1.00 82.50 117 ARG A N 1
ATOM 900 C CA . ARG A 1 117 ? 16.560 3.978 0.613 1.00 82.50 117 ARG A CA 1
ATOM 901 C C . ARG A 1 117 ? 16.174 4.167 -0.853 1.00 82.50 117 ARG A C 1
ATOM 903 O O . ARG A 1 117 ? 15.826 3.186 -1.512 1.00 82.50 117 ARG A O 1
ATOM 910 N N . ASP A 1 118 ? 16.224 5.412 -1.322 1.00 83.44 118 ASP A N 1
ATOM 911 C CA . ASP A 1 118 ? 15.944 5.790 -2.715 1.00 83.44 118 ASP A CA 1
ATOM 912 C C . ASP A 1 118 ? 14.559 5.320 -3.181 1.00 83.44 118 ASP A C 1
ATOM 914 O O . ASP A 1 118 ? 14.385 4.701 -4.232 1.00 83.44 118 ASP A O 1
ATOM 918 N N . ILE A 1 119 ? 13.562 5.570 -2.325 1.00 85.50 119 ILE A N 1
ATOM 919 C CA . ILE A 1 119 ? 12.170 5.229 -2.598 1.00 85.50 119 ILE A CA 1
ATOM 920 C C . ILE A 1 119 ? 11.703 6.048 -3.795 1.00 85.50 119 ILE A C 1
ATOM 922 O O . ILE A 1 119 ? 11.563 7.265 -3.721 1.00 85.50 119 ILE A O 1
ATOM 926 N N . PHE A 1 120 ? 11.432 5.338 -4.878 1.00 82.38 120 PHE A N 1
ATOM 927 C CA . PHE A 1 120 ? 10.857 5.876 -6.095 1.00 82.38 120 PHE A CA 1
ATOM 928 C C . PHE A 1 120 ? 9.336 6.036 -5.973 1.00 82.38 120 PHE A C 1
ATOM 930 O O . PHE A 1 120 ? 8.744 6.987 -6.472 1.00 82.38 120 PHE A O 1
ATOM 937 N N . TYR A 1 121 ? 8.709 5.087 -5.282 1.00 81.50 121 TYR A N 1
ATOM 938 C CA . TYR A 1 121 ? 7.265 4.976 -5.140 1.00 81.50 121 TYR A CA 1
ATOM 939 C C . TYR A 1 121 ? 6.894 4.778 -3.676 1.00 81.50 121 TYR A C 1
ATOM 941 O O . TYR A 1 121 ? 7.482 3.926 -3.012 1.00 81.50 121 TYR A O 1
ATOM 949 N N . MET A 1 122 ? 5.880 5.488 -3.186 1.00 88.06 122 MET A N 1
ATOM 950 C CA . MET A 1 122 ? 5.322 5.247 -1.858 1.00 88.06 122 MET A CA 1
ATOM 951 C C . MET A 1 122 ? 3.800 5.291 -1.904 1.00 88.06 122 MET A C 1
ATOM 953 O O . MET A 1 122 ? 3.212 6.340 -2.161 1.00 88.06 122 MET A O 1
ATOM 957 N N . GLY A 1 123 ? 3.183 4.141 -1.650 1.00 88.38 123 GLY A N 1
ATOM 958 C CA . GLY A 1 123 ? 1.737 3.967 -1.594 1.00 88.38 123 GLY A CA 1
ATOM 959 C C . GLY A 1 123 ? 1.294 3.585 -0.189 1.00 88.38 123 GLY A C 1
ATOM 960 O O . GLY A 1 123 ? 1.986 2.832 0.499 1.00 88.38 123 GLY A O 1
ATOM 961 N N . VAL A 1 124 ? 0.136 4.088 0.226 1.00 92.12 124 VAL A N 1
ATOM 962 C CA . VAL A 1 124 ? -0.508 3.709 1.485 1.00 92.12 124 VAL A CA 1
ATOM 963 C C . VAL A 1 124 ? -1.857 3.058 1.221 1.00 92.12 124 VAL A C 1
ATOM 965 O O . VAL A 1 124 ? -2.524 3.344 0.223 1.00 92.12 124 VAL A O 1
ATOM 968 N N . GLY A 1 125 ? -2.264 2.191 2.134 1.00 93.69 125 GLY A N 1
ATOM 969 C CA . GLY A 1 125 ? -3.547 1.526 2.056 1.00 93.69 125 GLY A CA 1
ATOM 970 C C . GLY A 1 125 ? -4.027 1.007 3.398 1.00 93.69 125 GLY A C 1
ATOM 971 O O . GLY A 1 125 ? -3.324 1.054 4.410 1.00 93.69 125 GLY A O 1
ATOM 972 N N . LEU A 1 126 ? -5.245 0.493 3.366 1.00 96.44 126 LEU A N 1
ATOM 973 C CA . LEU A 1 126 ? -5.945 -0.117 4.484 1.00 96.44 126 LEU A CA 1
ATOM 974 C C . LEU A 1 126 ? -6.264 -1.557 4.098 1.00 96.44 126 LEU A C 1
ATOM 976 O O . LEU A 1 126 ? -6.656 -1.815 2.962 1.00 96.44 126 LEU A O 1
ATOM 980 N N . ILE A 1 127 ? -6.124 -2.493 5.025 1.00 96.62 127 ILE A N 1
ATOM 981 C CA . ILE A 1 127 ? -6.734 -3.812 4.884 1.00 96.62 127 ILE A CA 1
ATOM 982 C C . ILE A 1 127 ? -8.002 -3.778 5.710 1.00 96.62 127 ILE A C 1
ATOM 984 O O . ILE A 1 127 ? -7.937 -3.541 6.913 1.00 96.62 127 ILE A O 1
ATOM 988 N N . ILE A 1 128 ? -9.128 -4.004 5.046 1.00 97.00 128 ILE A N 1
ATOM 989 C CA . ILE A 1 128 ? -10.450 -4.057 5.662 1.00 97.00 128 ILE A CA 1
ATOM 990 C C . ILE A 1 128 ? -10.917 -5.505 5.768 1.00 97.00 128 ILE A C 1
ATOM 992 O O . ILE A 1 128 ? -10.503 -6.349 4.970 1.00 97.00 128 ILE A O 1
ATOM 996 N N . ASP A 1 129 ? -11.800 -5.767 6.722 1.00 96.00 129 ASP A N 1
ATOM 997 C CA . ASP A 1 129 ? -12.472 -7.044 6.926 1.00 96.00 129 ASP A CA 1
ATOM 998 C C . ASP A 1 129 ? -13.973 -6.788 7.115 1.00 96.00 129 ASP A C 1
ATOM 1000 O O . ASP A 1 129 ? -14.407 -6.327 8.173 1.00 96.00 129 ASP A O 1
ATOM 1004 N N . LEU A 1 130 ? -14.760 -7.081 6.074 1.00 95.12 130 LEU A N 1
ATOM 1005 C CA . LEU A 1 130 ? -16.208 -6.849 6.078 1.00 95.12 130 LEU A CA 1
ATOM 1006 C C . LEU A 1 130 ? -16.974 -7.832 6.977 1.00 95.12 130 LEU A C 1
ATOM 1008 O O . LEU A 1 130 ? -18.084 -7.508 7.386 1.00 95.12 130 LEU A O 1
ATOM 1012 N N . ASP A 1 131 ? -16.406 -8.997 7.321 1.00 93.94 131 ASP A N 1
ATOM 1013 C CA . ASP A 1 131 ? -17.066 -9.943 8.240 1.00 93.94 131 ASP A CA 1
ATOM 1014 C C . ASP A 1 131 ? -17.103 -9.395 9.668 1.00 93.94 131 ASP A C 1
ATOM 1016 O O . ASP A 1 131 ? -17.983 -9.736 10.458 1.00 93.94 131 ASP A O 1
ATOM 1020 N N . THR A 1 132 ? -16.110 -8.576 10.015 1.00 94.25 132 THR A N 1
ATOM 1021 C CA . THR A 1 132 ? -15.934 -8.028 11.368 1.00 94.25 132 THR A CA 1
ATOM 1022 C C . THR A 1 132 ? -16.142 -6.520 11.447 1.00 94.25 132 THR A C 1
ATOM 1024 O O . THR A 1 132 ? -15.957 -5.956 12.520 1.00 94.25 132 THR A O 1
ATOM 1027 N N . ASP A 1 133 ? -16.511 -5.887 10.331 1.00 94.81 133 ASP A N 1
ATOM 1028 C CA . ASP A 1 133 ? -16.644 -4.434 10.180 1.00 94.81 133 ASP A CA 1
ATOM 1029 C C . ASP A 1 133 ? -15.420 -3.663 10.713 1.00 94.81 133 ASP A C 1
ATOM 1031 O O . ASP A 1 133 ? -15.529 -2.685 11.452 1.00 94.81 133 ASP A O 1
ATOM 1035 N N . SER A 1 134 ? -14.218 -4.153 10.386 1.00 95.81 134 SER A N 1
ATOM 1036 C CA . SER A 1 134 ? -12.969 -3.647 10.962 1.00 95.81 134 SER A CA 1
ATOM 1037 C C . SER A 1 134 ? -11.896 -3.330 9.923 1.00 95.81 134 SER A C 1
ATOM 1039 O O . SER A 1 134 ? -11.931 -3.783 8.776 1.00 95.81 134 SER A O 1
ATOM 1041 N N . ILE A 1 135 ? -10.911 -2.534 10.347 1.00 97.44 135 ILE A N 1
ATOM 1042 C CA . ILE A 1 135 ? -9.690 -2.244 9.591 1.00 97.44 135 ILE A CA 1
ATOM 1043 C C . ILE A 1 135 ? -8.517 -2.882 10.348 1.00 97.44 135 ILE A C 1
ATOM 1045 O O . ILE A 1 135 ? -7.868 -2.207 11.146 1.00 97.44 135 ILE A O 1
ATOM 1049 N N . PRO A 1 136 ? -8.253 -4.192 10.170 1.00 96.75 136 PRO A N 1
ATOM 1050 C CA . PRO A 1 136 ? -7.232 -4.891 10.949 1.00 96.75 136 PRO A CA 1
ATOM 1051 C C . PRO A 1 136 ? -5.813 -4.368 10.712 1.00 96.75 136 PRO A C 1
ATOM 1053 O O . PRO A 1 136 ? -4.988 -4.439 11.621 1.00 96.75 136 PRO A O 1
ATOM 1056 N N . TYR A 1 137 ? -5.518 -3.839 9.518 1.00 97.94 137 TYR A N 1
ATOM 1057 C CA . TYR A 1 137 ? -4.186 -3.321 9.215 1.00 97.94 137 TYR A CA 1
ATOM 1058 C C . TYR A 1 137 ? -4.219 -2.005 8.450 1.00 97.94 137 TYR A C 1
ATOM 1060 O O . TYR A 1 137 ? -4.992 -1.827 7.509 1.00 97.94 137 TYR A O 1
ATOM 1068 N N . VAL A 1 138 ? -3.261 -1.142 8.767 1.00 97.62 138 VAL A N 1
ATOM 1069 C CA . VAL A 1 138 ? -2.757 -0.137 7.825 1.00 97.62 138 VAL A CA 1
ATOM 1070 C C . VAL A 1 138 ? -1.489 -0.660 7.167 1.00 97.62 138 VAL A C 1
ATOM 1072 O O . VAL A 1 138 ? -0.729 -1.411 7.779 1.00 97.62 138 VAL A O 1
ATOM 1075 N N . ILE A 1 139 ? -1.237 -0.276 5.919 1.00 96.56 139 ILE A N 1
ATOM 1076 C CA . ILE A 1 139 ? -0.070 -0.737 5.168 1.00 96.56 139 ILE A CA 1
ATOM 1077 C C . ILE A 1 139 ? 0.560 0.401 4.374 1.00 96.56 139 ILE A C 1
ATOM 1079 O O . ILE A 1 139 ? -0.124 1.218 3.761 1.00 96.56 139 ILE A O 1
ATOM 1083 N N . CYS A 1 140 ? 1.889 0.430 4.351 1.00 95.25 140 CYS A N 1
ATOM 1084 C CA . CYS A 1 140 ? 2.667 1.259 3.444 1.00 95.25 140 CYS A CA 1
ATOM 1085 C C . CYS A 1 140 ? 3.577 0.383 2.587 1.00 95.25 140 CYS A C 1
ATOM 1087 O O . CYS A 1 140 ? 4.141 -0.612 3.044 1.00 95.25 140 CYS A O 1
ATOM 1089 N N . THR A 1 141 ? 3.712 0.765 1.324 1.00 92.56 141 THR A N 1
ATOM 1090 C CA . THR A 1 141 ? 4.559 0.116 0.335 1.00 92.56 141 THR A CA 1
ATOM 1091 C C . THR A 1 141 ? 5.545 1.133 -0.219 1.00 92.56 141 THR A C 1
ATOM 1093 O O . THR A 1 141 ? 5.137 2.108 -0.840 1.00 92.56 141 THR A O 1
ATOM 1096 N N . GLY A 1 142 ? 6.838 0.877 -0.037 1.00 92.06 142 GLY A N 1
ATOM 1097 C CA . GLY A 1 142 ? 7.923 1.569 -0.725 1.00 92.06 142 GLY A CA 1
ATOM 1098 C C . GLY A 1 142 ? 8.419 0.741 -1.906 1.00 92.06 142 GLY A C 1
ATOM 1099 O O . GLY A 1 142 ? 8.669 -0.454 -1.760 1.00 92.06 142 GLY A O 1
ATOM 1100 N N . GLY A 1 143 ? 8.569 1.353 -3.073 1.00 90.62 143 GLY A N 1
ATOM 1101 C CA . GLY A 1 143 ? 9.156 0.740 -4.261 1.00 90.62 143 GLY A CA 1
ATOM 1102 C C . GLY A 1 143 ? 10.457 1.434 -4.636 1.00 90.62 143 GLY A C 1
ATOM 1103 O O . GLY A 1 143 ? 10.518 2.663 -4.655 1.00 90.62 143 GLY A O 1
ATOM 1104 N N . ARG A 1 144 ? 11.488 0.654 -4.960 1.00 91.12 144 ARG A N 1
ATOM 1105 C CA . ARG A 1 144 ? 12.732 1.153 -5.562 1.00 91.12 144 ARG A CA 1
ATOM 1106 C C . ARG A 1 144 ? 13.012 0.414 -6.861 1.00 91.12 144 ARG A C 1
ATOM 1108 O O . ARG A 1 144 ? 12.773 -0.789 -6.936 1.00 91.12 144 ARG A O 1
ATOM 1115 N N . VAL A 1 145 ? 13.556 1.094 -7.858 1.00 91.12 145 VAL A N 1
ATOM 1116 C CA . VAL A 1 145 ? 13.928 0.459 -9.130 1.00 91.12 145 VAL A CA 1
ATOM 1117 C C . VAL A 1 145 ? 15.033 -0.577 -8.886 1.00 91.12 145 VAL A C 1
ATOM 1119 O O . VAL A 1 145 ? 15.956 -0.342 -8.098 1.00 91.12 145 VAL A O 1
ATOM 1122 N N . TYR A 1 146 ? 14.935 -1.761 -9.501 1.00 91.31 146 TYR A N 1
ATOM 1123 C CA . TYR A 1 146 ? 16.050 -2.710 -9.455 1.00 91.31 146 TYR A CA 1
ATOM 1124 C C . TYR A 1 146 ? 17.266 -2.112 -10.180 1.00 91.31 146 TYR A C 1
ATOM 1126 O O . TYR A 1 146 ? 17.107 -1.555 -11.263 1.00 91.31 146 TYR A O 1
ATOM 1134 N N . PRO A 1 147 ? 18.498 -2.278 -9.659 1.00 90.44 147 PRO A N 1
ATOM 1135 C CA . PRO A 1 147 ? 19.685 -1.662 -10.261 1.00 90.44 147 PRO A CA 1
ATOM 1136 C C . PRO A 1 147 ? 19.905 -2.000 -11.743 1.00 90.44 147 PRO A C 1
ATOM 1138 O O . PRO A 1 147 ? 20.447 -1.190 -12.484 1.00 90.44 147 PRO A O 1
ATOM 1141 N N . ASN A 1 148 ? 19.467 -3.184 -12.182 1.00 92.31 148 ASN A N 1
ATOM 1142 C CA . ASN A 1 148 ? 19.631 -3.644 -13.561 1.00 92.31 148 ASN A CA 1
ATOM 1143 C C . ASN A 1 148 ? 18.459 -3.280 -14.481 1.00 92.31 148 ASN A C 1
ATOM 1145 O O . ASN A 1 148 ? 18.575 -3.506 -15.684 1.00 92.31 148 ASN A O 1
ATOM 1149 N N . THR A 1 149 ? 17.358 -2.730 -13.956 1.00 93.12 149 THR A N 1
ATOM 1150 C CA . THR A 1 149 ? 16.187 -2.367 -14.767 1.00 93.12 149 THR A CA 1
ATOM 1151 C C . THR A 1 149 ? 16.569 -1.461 -15.944 1.00 93.12 149 THR A C 1
ATOM 1153 O O . THR A 1 149 ? 16.283 -1.864 -17.071 1.00 93.12 149 THR A O 1
ATOM 1156 N N . PRO A 1 150 ? 17.314 -0.348 -15.762 1.00 92.12 150 PRO A N 1
ATOM 1157 C CA . PRO A 1 150 ? 17.668 0.527 -16.885 1.00 92.12 150 PRO A CA 1
ATOM 1158 C C . PRO A 1 150 ? 18.473 -0.183 -17.982 1.00 92.12 150 PRO A C 1
ATOM 1160 O O . PRO A 1 150 ? 18.278 0.058 -19.172 1.00 92.12 150 PRO A O 1
ATOM 1163 N N . ASN A 1 151 ? 19.354 -1.116 -17.602 1.00 94.75 151 ASN A N 1
ATOM 1164 C CA . ASN A 1 151 ? 20.148 -1.884 -18.564 1.00 94.75 151 ASN A CA 1
ATOM 1165 C C . ASN A 1 151 ? 19.278 -2.844 -19.385 1.00 94.75 151 ASN A C 1
ATOM 1167 O O . ASN A 1 151 ? 19.491 -2.987 -20.590 1.00 94.75 151 ASN A O 1
ATOM 1171 N N . VAL A 1 152 ? 18.291 -3.486 -18.752 1.00 94.81 152 VAL A N 1
ATOM 1172 C CA . VAL A 1 152 ? 17.344 -4.380 -19.436 1.00 94.81 152 VAL A CA 1
ATOM 1173 C C . VAL A 1 152 ? 16.484 -3.593 -20.423 1.00 94.81 152 VAL A C 1
ATOM 1175 O O . VAL A 1 152 ? 16.391 -3.985 -21.585 1.00 94.81 152 VAL A O 1
ATOM 1178 N N . ILE A 1 153 ? 15.911 -2.463 -19.994 1.00 94.88 153 ILE A N 1
ATOM 1179 C CA . ILE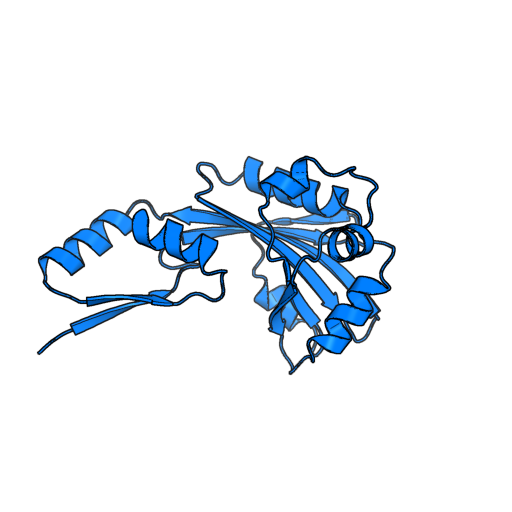 A 1 153 ? 15.081 -1.605 -20.851 1.00 94.88 153 ILE A CA 1
ATOM 1180 C C . ILE A 1 153 ? 15.891 -1.075 -22.037 1.00 94.88 153 ILE A C 1
ATOM 1182 O O . ILE A 1 153 ? 15.455 -1.187 -23.184 1.00 94.88 153 ILE A O 1
ATOM 1186 N N . LYS A 1 154 ? 17.112 -0.585 -21.791 1.00 94.94 154 LYS A N 1
ATOM 1187 C CA . LYS A 1 154 ? 18.026 -0.139 -22.848 1.00 94.94 154 LYS A CA 1
ATOM 1188 C C . LYS A 1 154 ? 18.312 -1.242 -23.871 1.00 94.94 154 LYS A C 1
ATOM 1190 O O . LYS A 1 154 ? 18.171 -1.003 -25.066 1.00 94.94 154 LYS A O 1
ATOM 1195 N N . THR A 1 155 ? 18.659 -2.444 -23.410 1.00 96.69 155 THR A N 1
ATOM 1196 C CA . THR A 1 155 ? 18.981 -3.581 -24.291 1.00 96.69 155 THR A CA 1
ATOM 1197 C C . THR A 1 155 ? 17.792 -3.950 -25.181 1.00 96.69 155 THR A C 1
ATOM 1199 O O . THR A 1 155 ? 17.946 -4.140 -26.384 1.00 96.69 155 THR A O 1
ATOM 1202 N N . LEU A 1 156 ? 16.581 -4.004 -24.615 1.00 95.94 156 LEU A N 1
ATOM 1203 C CA . LEU A 1 156 ? 15.368 -4.314 -25.376 1.00 95.94 156 LEU A CA 1
ATOM 1204 C C . LEU A 1 156 ? 15.051 -3.239 -26.427 1.00 95.94 156 LEU A C 1
ATOM 1206 O O . LEU A 1 156 ? 14.698 -3.577 -27.559 1.00 95.94 156 LEU A O 1
ATOM 1210 N N . ASN A 1 157 ? 15.238 -1.960 -26.087 1.00 93.81 157 ASN A N 1
ATOM 1211 C CA . ASN A 1 157 ? 15.078 -0.856 -27.034 1.00 93.81 157 ASN A CA 1
ATOM 1212 C C . ASN A 1 157 ? 16.087 -0.938 -28.192 1.00 93.81 157 ASN A C 1
ATOM 1214 O O . ASN A 1 157 ? 15.697 -0.787 -29.349 1.00 93.81 157 ASN A O 1
ATOM 1218 N N . GLU A 1 158 ? 17.362 -1.228 -27.910 1.00 96.38 158 GLU A N 1
ATOM 1219 C CA . GLU A 1 158 ? 18.411 -1.402 -28.933 1.00 96.38 158 GLU A CA 1
ATOM 1220 C C . GLU A 1 158 ? 18.121 -2.582 -29.877 1.00 96.38 158 GLU A C 1
ATOM 1222 O O . GLU A 1 158 ? 18.471 -2.545 -31.056 1.00 96.38 158 GLU A O 1
ATOM 1227 N N . MET A 1 159 ? 17.415 -3.604 -29.388 1.00 96.00 159 MET A N 1
ATOM 1228 C CA . MET A 1 159 ? 16.936 -4.738 -30.186 1.00 96.00 159 MET A CA 1
ATOM 1229 C C . MET A 1 159 ? 15.668 -4.428 -31.006 1.00 96.00 159 MET A C 1
ATOM 1231 O O . MET A 1 159 ? 15.193 -5.292 -31.746 1.00 96.00 159 MET A O 1
ATOM 1235 N N . GLY A 1 160 ? 15.089 -3.230 -30.876 1.00 95.38 160 GLY A N 1
ATOM 1236 C CA . GLY A 1 160 ? 13.837 -2.852 -31.539 1.00 95.38 160 GLY A CA 1
ATOM 1237 C C . GLY A 1 160 ? 12.597 -3.559 -30.978 1.00 95.38 160 GLY A C 1
ATOM 1238 O O . GLY A 1 160 ? 11.602 -3.715 -31.692 1.00 95.38 160 GLY A O 1
ATOM 123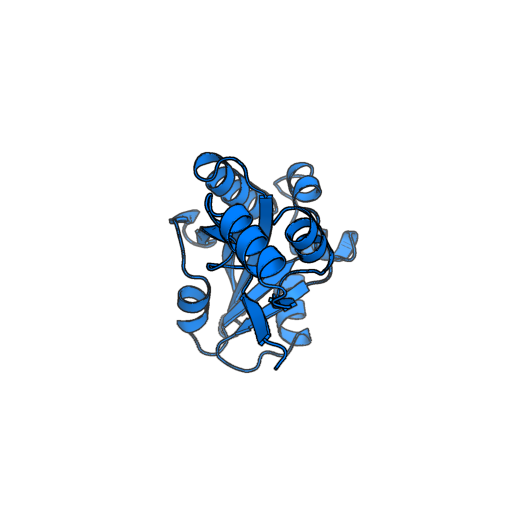9 N N . VAL A 1 161 ? 12.653 -4.020 -29.723 1.00 96.88 161 VAL A N 1
ATOM 1240 C CA . VAL A 1 161 ? 11.531 -4.663 -29.025 1.00 96.88 161 VAL A CA 1
ATOM 1241 C C . VAL A 1 161 ? 10.621 -3.594 -28.422 1.00 96.88 161 VAL A C 1
ATOM 1243 O O . VAL A 1 161 ? 11.090 -2.659 -27.783 1.00 96.88 161 VAL A O 1
ATOM 1246 N N . GLY A 1 162 ? 9.305 -3.733 -28.603 1.00 95.12 162 GLY A N 1
ATOM 1247 C CA . GLY A 1 162 ? 8.333 -2.846 -27.957 1.00 95.12 162 GLY A CA 1
ATOM 1248 C C . GLY A 1 162 ? 8.265 -3.097 -26.450 1.00 95.12 162 GLY A C 1
ATOM 1249 O O . GLY A 1 162 ? 8.189 -4.249 -26.028 1.00 95.12 162 GLY A O 1
ATOM 1250 N N . ILE A 1 163 ? 8.260 -2.043 -25.638 1.00 94.69 163 ILE A N 1
ATOM 1251 C CA . ILE A 1 163 ? 8.257 -2.142 -24.173 1.00 94.69 163 ILE A CA 1
ATOM 1252 C C . ILE A 1 163 ? 6.981 -1.511 -23.623 1.00 94.69 163 ILE A C 1
ATOM 1254 O O . ILE A 1 163 ? 6.640 -0.383 -23.973 1.00 94.69 163 ILE A O 1
ATOM 1258 N N . PHE A 1 164 ? 6.293 -2.235 -22.743 1.00 93.62 164 PHE A N 1
ATOM 1259 C CA . PHE A 1 164 ? 5.085 -1.770 -22.064 1.00 93.62 164 PHE A CA 1
ATOM 1260 C C . PHE A 1 164 ? 5.152 -2.104 -20.576 1.00 93.62 164 PHE A C 1
ATOM 1262 O O . PHE A 1 164 ? 5.803 -3.072 -20.184 1.00 93.62 164 PHE A O 1
ATOM 1269 N N . ILE A 1 165 ? 4.447 -1.328 -19.753 1.00 92.25 165 ILE A N 1
ATOM 1270 C CA . ILE A 1 165 ? 4.300 -1.590 -18.320 1.00 92.25 165 ILE A CA 1
ATOM 1271 C C . ILE A 1 165 ? 2.817 -1.798 -18.021 1.00 92.25 165 ILE A C 1
ATOM 1273 O O . ILE A 1 165 ? 1.989 -0.961 -18.380 1.00 92.25 165 ILE A O 1
ATOM 1277 N N . ALA A 1 166 ? 2.492 -2.902 -17.358 1.00 89.88 166 ALA A N 1
ATOM 1278 C CA . ALA A 1 166 ? 1.194 -3.149 -16.753 1.00 89.88 166 ALA A CA 1
ATOM 1279 C C . ALA A 1 166 ? 1.297 -2.889 -15.243 1.00 89.88 166 ALA A C 1
ATOM 1281 O O . ALA A 1 166 ? 2.246 -3.331 -14.599 1.00 89.88 166 ALA A O 1
ATOM 1282 N N . SER A 1 167 ? 0.346 -2.146 -14.675 1.00 81.44 167 SER A N 1
ATOM 1283 C CA . SER A 1 167 ? 0.313 -1.867 -13.237 1.00 81.44 167 SER A CA 1
ATOM 1284 C C . SER A 1 167 ? -1.114 -1.636 -12.751 1.00 81.44 167 SER A C 1
ATOM 1286 O O . SER A 1 167 ? -1.942 -1.112 -13.493 1.00 81.44 167 SER A O 1
ATOM 1288 N N . GLY A 1 168 ? -1.372 -2.005 -11.494 1.00 72.44 168 GLY A N 1
ATOM 1289 C CA . GLY A 1 168 ? -2.575 -1.611 -10.752 1.00 72.44 168 GLY A CA 1
ATOM 1290 C C . GLY A 1 168 ? -2.426 -0.278 -10.006 1.00 72.44 168 GLY A C 1
ATOM 1291 O O . GLY A 1 168 ? -3.359 0.152 -9.340 1.00 72.44 168 GLY A O 1
ATOM 1292 N N . ASP A 1 169 ? -1.255 0.362 -10.078 1.00 72.56 169 ASP A N 1
ATOM 1293 C CA . ASP A 1 169 ? -1.026 1.681 -9.487 1.00 72.56 169 ASP A CA 1
ATOM 1294 C C . ASP A 1 169 ? -1.658 2.808 -10.311 1.00 72.56 169 ASP A C 1
ATOM 1296 O O . ASP A 1 169 ? -1.929 2.678 -11.505 1.00 72.56 169 ASP A O 1
ATOM 1300 N N . SER A 1 170 ? -1.801 3.977 -9.683 1.00 69.69 170 SER A N 1
ATOM 1301 C CA . SER A 1 170 ? -2.263 5.183 -10.366 1.00 69.69 170 SER A CA 1
ATOM 1302 C C . SER A 1 170 ? -1.386 5.553 -11.563 1.00 69.69 170 SER A C 1
ATOM 1304 O O . SER A 1 170 ? -0.154 5.456 -11.522 1.00 69.69 170 SER A O 1
ATOM 1306 N N . MET A 1 171 ? -2.015 6.107 -12.604 1.00 75.56 171 MET A N 1
ATOM 1307 C CA . MET A 1 171 ? -1.298 6.632 -13.772 1.00 75.56 171 MET A CA 1
ATOM 1308 C C . MET A 1 171 ? -0.260 7.697 -13.404 1.00 75.56 171 MET A C 1
ATOM 1310 O O . MET A 1 171 ? 0.744 7.824 -14.100 1.00 75.56 171 MET A O 1
ATOM 1314 N N . ARG A 1 172 ? -0.456 8.433 -12.300 1.00 73.75 172 ARG A N 1
ATOM 1315 C CA . ARG A 1 172 ? 0.536 9.384 -11.777 1.00 73.75 172 ARG A CA 1
ATOM 1316 C C . ARG A 1 172 ? 1.842 8.671 -11.438 1.00 73.75 172 ARG A C 1
ATOM 1318 O O . ARG A 1 172 ? 2.893 9.083 -11.909 1.00 73.75 172 ARG A O 1
ATOM 1325 N N . ASN A 1 173 ? 1.766 7.597 -10.660 1.00 74.38 173 ASN A N 1
ATOM 1326 C CA . ASN A 1 173 ? 2.936 6.830 -10.245 1.00 74.38 173 ASN A CA 1
ATOM 1327 C C . ASN A 1 173 ? 3.552 6.070 -11.428 1.00 74.38 173 ASN A C 1
ATOM 1329 O O . ASN A 1 173 ? 4.771 6.069 -11.603 1.00 74.38 173 ASN A O 1
ATOM 1333 N N . LEU A 1 174 ? 2.705 5.486 -12.280 1.00 80.50 174 LEU A N 1
ATOM 1334 C CA . LEU A 1 174 ? 3.143 4.717 -13.441 1.00 80.50 174 LEU A CA 1
ATOM 1335 C C . LEU A 1 174 ? 3.854 5.577 -14.495 1.00 80.50 174 LEU A C 1
ATOM 1337 O O . LEU A 1 174 ? 4.855 5.146 -15.060 1.00 80.50 174 LEU A O 1
ATOM 1341 N N . SER A 1 175 ? 3.376 6.802 -14.734 1.00 81.38 175 SER A N 1
ATOM 1342 C CA . SER A 1 175 ? 3.993 7.718 -15.705 1.00 81.38 175 SER A CA 1
ATOM 1343 C C . SER A 1 175 ? 5.398 8.121 -15.277 1.00 81.38 175 SER A C 1
ATOM 1345 O O . SER A 1 175 ? 6.306 8.150 -16.102 1.00 81.38 175 SER A O 1
ATOM 1347 N N . VAL A 1 176 ? 5.596 8.384 -13.981 1.00 81.31 176 VAL A N 1
ATOM 1348 C CA . VAL A 1 176 ? 6.933 8.668 -13.455 1.00 81.31 176 VAL A CA 1
ATOM 1349 C C . VAL A 1 176 ? 7.809 7.429 -13.628 1.00 81.31 176 VAL A C 1
ATOM 1351 O O . VAL A 1 176 ? 8.940 7.575 -14.083 1.00 81.31 176 VAL A O 1
ATOM 1354 N N . LEU A 1 177 ? 7.310 6.215 -13.330 1.00 84.81 177 LEU A N 1
ATOM 1355 C CA . LEU A 1 177 ? 8.083 4.975 -13.517 1.00 84.81 177 LEU A CA 1
ATOM 1356 C C . LEU A 1 177 ? 8.560 4.836 -14.957 1.00 84.81 177 LEU A C 1
ATOM 1358 O O . LEU A 1 177 ? 9.754 4.688 -15.179 1.00 84.81 177 LEU A O 1
ATOM 1362 N N . ALA A 1 178 ? 7.644 4.957 -15.916 1.00 86.38 178 ALA A N 1
ATOM 1363 C CA . ALA A 1 178 ? 7.939 4.822 -17.338 1.00 86.38 178 ALA A CA 1
ATOM 1364 C C . ALA A 1 178 ? 8.986 5.828 -17.850 1.00 86.38 178 ALA A C 1
ATOM 1366 O O . ALA A 1 178 ? 9.698 5.523 -18.798 1.00 86.38 178 ALA A O 1
ATOM 1367 N N . MET A 1 179 ? 9.099 7.012 -17.236 1.00 83.19 179 MET A N 1
ATOM 1368 C CA . MET A 1 179 ? 10.117 8.015 -17.588 1.00 83.19 179 MET A CA 1
ATOM 1369 C C . MET A 1 179 ? 11.493 7.750 -16.961 1.00 83.19 179 MET A C 1
ATOM 1371 O O . MET A 1 179 ? 12.469 8.372 -17.374 1.00 83.19 179 MET A O 1
ATOM 1375 N N . ASN A 1 180 ? 11.573 6.891 -15.941 1.00 75.94 180 ASN A N 1
ATOM 1376 C CA . ASN A 1 180 ? 12.779 6.671 -15.136 1.00 75.94 180 ASN A CA 1
ATOM 1377 C C . ASN A 1 180 ? 13.343 5.241 -15.248 1.00 75.94 180 ASN A C 1
ATOM 1379 O O . ASN A 1 180 ? 14.280 4.907 -14.518 1.00 75.94 180 ASN A O 1
ATOM 1383 N N . VAL A 1 181 ? 12.780 4.403 -16.125 1.00 76.44 181 VAL A N 1
ATOM 1384 C CA . VAL A 1 181 ? 13.266 3.043 -16.423 1.00 76.44 181 VAL A CA 1
ATOM 1385 C C . VAL A 1 181 ? 13.801 2.921 -17.836 1.00 76.44 181 VAL A C 1
ATOM 1387 O O . VAL A 1 181 ? 13.302 3.631 -18.735 1.00 76.44 181 VAL A O 1
#

Secondary structure (DSSP, 8-state):
---EEEEETBTTTEEEEEEEEETTT-PEEES--HHHHHHTSTTEEEEEE-S-HHHHHTS-TTSBHHHHHHHHT--EEEEEESS---HHHHHHHHHH--S-BHHHHHHHHHHHHHH-SS-SEEEEEEEEETTTTEEEEEEEEEEEE-TTHHHHHHHHHHTT-EEEEE-SS-HHHHHHHHHH-

Sequence (181 aa):
MKIAVVFDSAGTLLRMHRVAKDIKTGEFLDNVVSTELVGKKPYCALMVMQVDSTRLVSCPPDMKISDFIRKNGIDIEVACSRSRIEKTDALKLIENNTEVLMNDLQEVMAAVKKKCRDIFYMGVGLIIDLDTDSIPYVICTGGRVYPNTPNVIKTLNEMGVGIFIASGDSMRNLSVLAMNV

pLDDT: mean 91.21, std 6.22, range [60.66, 98.31]

Foldseek 3Di:
DAAADEAEVDPTFWDKWKWKAFLVPRDIDTRDDVCVVQVPDQQKFKKWWPDDVVVLLVDDQQAQPLCVCVVVVIDIDGLDHNYDDDPVLVNVLSNPDDRDTSNQQVVRVVVCCVPDPPFLDKIKIFIAGSVVSDGRIIMMMTIDGDPCSVVVVVVCVVVNHHYHYDYPDDPVSVVSSVVVD